Protein AF-A0A7W0NWI5-F1 (afdb_monomer)

Sequence (99 aa):
MLTAEADGRGHGLIEGVAVPITGTYPVGNVSLLLRPDWVESVADEGLAGTITALWYRGPHTDYRVATAISILDVRLPGTPRFGVGEFSRWRVRRAHALG

Radius of gyration: 13.52 Å; Cα contacts (8 Å, |Δi|>4): 252; chains: 1; bounding box: 33×21×39 Å

Foldseek 3Di:
DFKFFDPPPQWTAGVNATAREDDDDDGGIW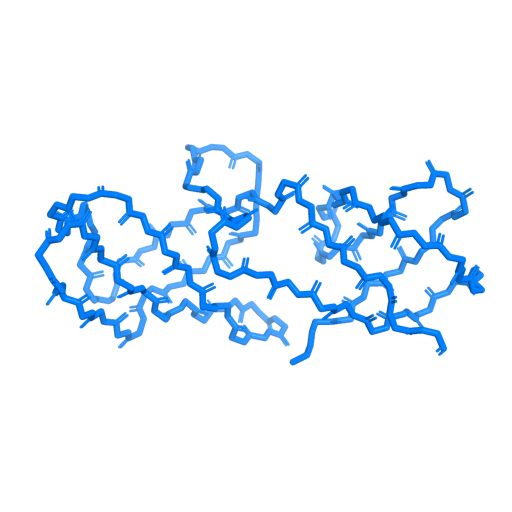DKDADQAQKDFDPDDAFKWFFADWDDDAQWIWTWTDGPGDIHIHIDGDDDPDDHRDITGMGRHYIYTDD

Mean predicted aligned error: 4.91 Å

Nearest PDB structures (foldseek):
  2it1-assembly1_B  TM=6.986E-01  e=1.109E-04  Pyrococcus horikoshii
  2d62-assembly1_A-2  TM=7.683E-01  e=3.557E-03  Pyrococcus horikoshii
  7x0q-assembly1_B  TM=8.029E-01  e=7.424E-03  Acetivibrio thermocellus
  7x0q-assembly1_A  TM=7.955E-01  e=9.161E-03  Acetivibrio thermocellus
  1g29-assembly1_1  TM=7.618E-01  e=6.683E-03  Thermococcus litoralis

pLDDT: mean 88.72, std 9.02, range [62.34, 98.31]

Solvent-accessible surface area (backbone atoms only — not comparable to full-atom values): 5454 Å² total; per-residue (Å²): 122,47,66,22,44,28,76,80,77,51,37,22,33,44,98,83,38,79,26,43,39,47,80,71,69,72,74,37,84,33,42,37,52,68,57,33,74,32,38,45,83,42,95,56,97,43,52,56,28,34,25,72,41,74,47,79,72,66,76,27,20,42,36,37,27,43,36,94,89,42,76,45,63,32,39,46,77,33,71,76,89,74,56,72,72,38,79,50,23,33,37,54,69,43,32,33,52,54,110

Secondary structure (DSSP, 8-state):
-EEEEE-SSSEEEETTEEEEEES---SEEEEEE--GGGEEEESSSSEEEEEEEEEE-SSEEEEEEE-SS-EEEEEEESS--S-TT-EEEEEE--EEEE-

Structure (mmCIF, N/CA/C/O backbone):
data_AF-A0A7W0NWI5-F1
#
_entry.id   AF-A0A7W0NWI5-F1
#
loop_
_atom_site.group_PDB
_atom_site.id
_atom_site.type_symbol
_atom_site.label_atom_id
_atom_site.label_alt_id
_atom_site.label_comp_id
_atom_site.label_asym_id
_atom_site.label_entity_id
_atom_site.label_seq_id
_atom_site.pdbx_PDB_ins_code
_atom_site.Cartn_x
_atom_site.Cartn_y
_atom_site.Cartn_z
_atom_site.occupancy
_atom_site.B_iso_or_equiv
_atom_site.auth_seq_id
_atom_site.auth_comp_id
_atom_site.auth_asym_id
_atom_site.auth_atom_id
_atom_site.pdbx_PDB_model_num
ATOM 1 N N . MET A 1 1 ? 3.422 -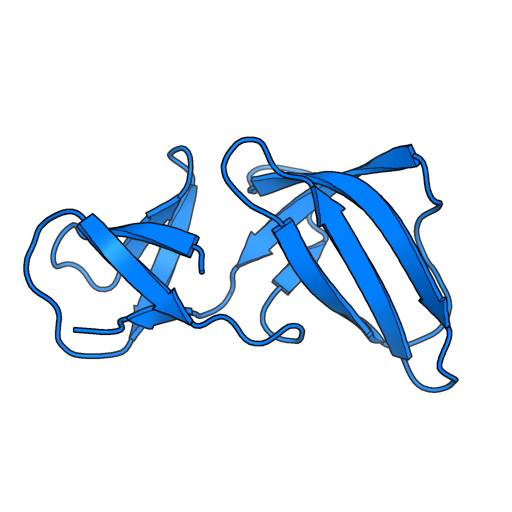9.916 -6.411 1.00 63.09 1 MET A N 1
ATOM 2 C CA . MET A 1 1 ? 4.505 -9.313 -7.214 1.00 63.09 1 MET A CA 1
ATOM 3 C C . MET A 1 1 ? 3.839 -8.303 -8.122 1.00 63.09 1 MET A C 1
ATOM 5 O O . MET A 1 1 ? 2.891 -8.686 -8.794 1.00 63.09 1 MET A O 1
ATOM 9 N N . LEU A 1 2 ? 4.228 -7.030 -8.050 1.00 76.88 2 LEU A N 1
ATOM 10 C CA . LEU A 1 2 ? 3.634 -5.989 -8.893 1.00 76.88 2 LEU A CA 1
ATOM 11 C C . LEU A 1 2 ? 4.366 -5.951 -10.230 1.00 76.88 2 LEU A C 1
ATOM 13 O O . LEU A 1 2 ? 5.575 -6.141 -10.253 1.00 76.88 2 LEU A O 1
ATOM 17 N N . THR A 1 3 ? 3.646 -5.725 -11.324 1.00 77.19 3 THR A N 1
ATOM 18 C CA . THR A 1 3 ? 4.262 -5.501 -12.638 1.00 77.19 3 THR A CA 1
ATOM 19 C C . THR A 1 3 ? 4.153 -4.022 -12.962 1.00 77.19 3 THR A C 1
ATOM 21 O O . THR A 1 3 ? 3.103 -3.426 -12.725 1.00 77.19 3 THR A O 1
ATOM 24 N N . ALA A 1 4 ? 5.231 -3.439 -13.469 1.00 77.56 4 ALA A N 1
ATOM 25 C CA . ALA A 1 4 ? 5.253 -2.066 -13.944 1.00 77.56 4 ALA A CA 1
ATOM 26 C C . ALA A 1 4 ? 5.864 -1.997 -15.337 1.00 77.56 4 ALA A C 1
ATOM 28 O O . ALA A 1 4 ? 6.741 -2.793 -15.665 1.00 77.56 4 ALA A O 1
ATOM 29 N N . GLU A 1 5 ? 5.446 -1.015 -16.123 1.00 77.81 5 GLU A N 1
ATOM 30 C CA . GLU A 1 5 ? 6.151 -0.656 -17.348 1.00 77.81 5 GLU A CA 1
ATOM 31 C C . GLU A 1 5 ? 7.284 0.313 -16.998 1.00 77.81 5 GLU A C 1
ATOM 33 O O . GLU A 1 5 ? 7.034 1.407 -16.493 1.00 77.81 5 GLU A O 1
ATOM 38 N N . ALA A 1 6 ? 8.533 -0.101 -17.205 1.00 74.44 6 ALA A N 1
ATOM 39 C CA . ALA A 1 6 ? 9.705 0.725 -16.954 1.00 74.44 6 ALA A CA 1
ATOM 40 C C . ALA A 1 6 ? 10.033 1.604 -18.167 1.00 74.44 6 ALA A C 1
ATOM 42 O O . ALA A 1 6 ? 10.206 1.096 -19.276 1.00 74.44 6 ALA A O 1
ATOM 43 N N . ASP A 1 7 ? 10.189 2.909 -17.938 1.00 72.06 7 ASP A N 1
ATOM 44 C CA . ASP A 1 7 ? 10.422 3.916 -18.986 1.00 72.06 7 ASP A CA 1
ATOM 45 C C . ASP A 1 7 ? 11.910 4.281 -19.186 1.00 72.06 7 ASP A C 1
ATOM 47 O O . ASP A 1 7 ? 12.253 5.127 -20.013 1.00 72.06 7 ASP A O 1
ATOM 51 N N . GLY A 1 8 ? 12.809 3.658 -18.414 1.00 62.34 8 GLY A N 1
ATOM 52 C CA . GLY A 1 8 ? 14.252 3.921 -18.446 1.00 62.34 8 GLY A CA 1
ATOM 53 C C . GLY A 1 8 ? 14.701 5.184 -17.696 1.00 62.34 8 GLY A C 1
ATOM 54 O O . GLY A 1 8 ? 15.886 5.512 -17.736 1.00 62.34 8 GLY A O 1
ATOM 55 N N . ARG A 1 9 ? 13.800 5.897 -17.002 1.00 64.75 9 ARG A N 1
ATOM 56 C CA . ARG A 1 9 ? 14.085 7.177 -16.317 1.00 64.75 9 ARG A CA 1
ATOM 57 C C . ARG A 1 9 ? 14.096 7.091 -14.791 1.00 64.75 9 ARG A C 1
ATOM 59 O O . ARG A 1 9 ? 14.018 8.112 -14.115 1.00 64.75 9 ARG A O 1
ATOM 66 N N . GLY A 1 10 ? 14.199 5.893 -14.225 1.00 77.38 10 GLY A N 1
ATOM 67 C CA . GLY A 1 10 ? 14.091 5.694 -12.774 1.00 77.38 10 GLY A CA 1
ATOM 68 C C . GLY A 1 10 ? 12.651 5.543 -12.291 1.00 77.38 10 GLY A C 1
ATOM 69 O O . GLY A 1 10 ? 12.427 5.534 -11.080 1.00 77.38 10 GLY A O 1
ATOM 70 N N . HIS A 1 11 ? 11.683 5.403 -13.204 1.00 78.00 11 HIS A N 1
ATOM 71 C CA . HIS A 1 11 ? 10.276 5.212 -12.874 1.00 78.00 11 HIS A CA 1
ATOM 72 C C . HIS A 1 11 ? 9.678 3.981 -13.568 1.00 78.00 11 HIS A C 1
ATOM 74 O O . HIS A 1 11 ? 10.077 3.588 -14.663 1.00 78.00 11 HIS A O 1
ATOM 80 N N . GLY A 1 12 ? 8.726 3.351 -12.882 1.00 80.38 12 GLY A N 1
ATOM 81 C CA . GLY A 1 12 ? 7.838 2.337 -13.435 1.00 80.38 12 GLY A CA 1
ATOM 82 C C . GLY A 1 12 ? 6.393 2.810 -13.333 1.00 80.38 12 GLY A C 1
ATOM 83 O O . GLY A 1 12 ? 6.020 3.423 -12.333 1.00 80.38 12 GLY A O 1
ATOM 84 N N . LEU A 1 13 ? 5.579 2.540 -14.346 1.00 82.00 13 LEU A N 1
ATOM 85 C CA . LEU A 1 13 ? 4.153 2.850 -14.333 1.00 82.00 13 LEU A CA 1
ATOM 86 C C . LEU A 1 13 ? 3.362 1.647 -13.821 1.00 82.00 13 LEU A C 1
ATOM 88 O O . LEU A 1 13 ? 3.416 0.565 -14.404 1.00 82.00 13 LEU A O 1
ATOM 92 N N . ILE A 1 14 ? 2.611 1.853 -12.742 1.00 82.00 14 ILE A N 1
ATOM 93 C CA . ILE A 1 14 ? 1.684 0.879 -12.166 1.00 82.00 14 ILE A CA 1
ATOM 94 C C . ILE A 1 14 ? 0.275 1.452 -12.314 1.00 82.00 14 ILE A C 1
ATOM 96 O O . ILE A 1 14 ? -0.024 2.466 -11.698 1.00 82.00 14 ILE A O 1
ATOM 100 N N . GLU A 1 15 ? -0.582 0.852 -13.147 1.00 81.12 15 GLU A N 1
ATOM 101 C CA . GLU A 1 15 ? -1.920 1.406 -13.462 1.00 81.12 15 GLU A CA 1
ATOM 102 C C . GLU A 1 15 ? -1.871 2.881 -13.934 1.00 81.12 15 GLU A C 1
ATOM 104 O O . G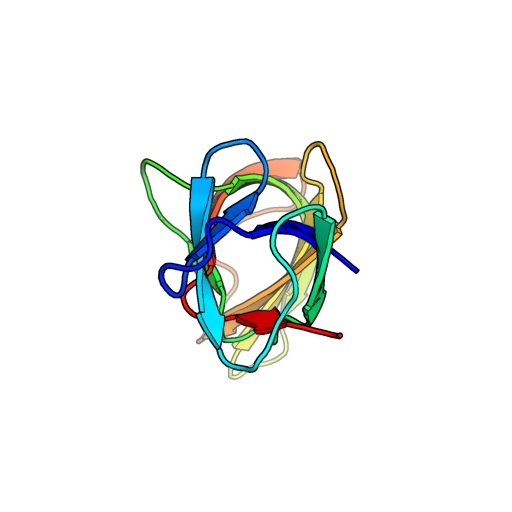LU A 1 15 ? -2.744 3.684 -13.617 1.00 81.12 15 GLU A O 1
ATOM 109 N N . GLY A 1 16 ? -0.816 3.268 -14.661 1.00 78.75 16 GLY A N 1
ATOM 110 C CA . GLY A 1 16 ? -0.594 4.658 -15.084 1.00 78.75 16 GLY A CA 1
ATOM 111 C C . GLY A 1 16 ? -0.062 5.589 -13.985 1.00 78.75 16 GLY A C 1
ATOM 112 O O . GLY A 1 16 ? 0.259 6.738 -14.273 1.00 78.75 16 GLY A O 1
ATOM 113 N N . VAL A 1 17 ? 0.100 5.102 -12.751 1.00 80.69 17 VAL A N 1
ATOM 114 C CA . VAL A 1 17 ? 0.711 5.839 -11.640 1.00 80.69 17 VAL A CA 1
ATOM 115 C C . VAL A 1 17 ? 2.225 5.653 -11.672 1.00 80.69 17 VAL A C 1
ATOM 117 O O . VAL A 1 17 ? 2.727 4.527 -11.633 1.00 80.69 17 VAL A O 1
ATOM 120 N N . ALA A 1 18 ? 2.968 6.758 -11.705 1.00 82.88 18 ALA A N 1
ATOM 121 C CA . ALA A 1 18 ? 4.425 6.727 -11.668 1.00 82.88 18 ALA A CA 1
ATOM 122 C C . ALA A 1 18 ? 4.954 6.311 -10.290 1.00 82.88 18 ALA A C 1
ATOM 124 O O . ALA A 1 18 ? 4.625 6.901 -9.260 1.00 82.88 18 ALA A O 1
ATOM 125 N N . VAL A 1 19 ? 5.836 5.316 -10.286 1.00 84.31 19 VAL A N 1
ATOM 126 C CA . VAL A 1 19 ? 6.483 4.773 -9.094 1.00 84.31 19 VAL A CA 1
ATOM 127 C C . VAL A 1 19 ? 7.996 4.891 -9.237 1.00 84.31 19 VAL A C 1
ATOM 129 O O . VAL A 1 19 ? 8.540 4.421 -10.234 1.00 84.31 19 VAL A O 1
ATOM 132 N N . PRO A 1 20 ? 8.714 5.480 -8.265 1.00 83.12 20 PRO A N 1
ATOM 133 C CA . PRO A 1 20 ? 10.173 5.493 -8.276 1.00 83.12 20 PRO A CA 1
ATOM 134 C C . PRO A 1 20 ? 10.731 4.069 -8.160 1.00 83.12 20 PRO A C 1
ATOM 136 O O . PRO A 1 20 ? 10.488 3.380 -7.162 1.00 83.12 20 PRO A O 1
ATOM 139 N N . ILE A 1 21 ? 11.506 3.640 -9.156 1.00 85.12 21 ILE A N 1
ATOM 140 C CA . ILE A 1 21 ? 12.165 2.330 -9.194 1.00 85.12 21 ILE A CA 1
ATOM 141 C C . ILE A 1 21 ? 13.678 2.494 -9.079 1.00 85.12 21 ILE A C 1
ATOM 143 O O . ILE A 1 21 ? 14.289 3.377 -9.676 1.00 85.12 21 ILE A O 1
ATOM 147 N N . THR A 1 22 ? 14.298 1.622 -8.292 1.00 83.00 22 THR A N 1
ATOM 148 C CA . THR A 1 22 ? 15.754 1.581 -8.105 1.00 83.00 22 THR A CA 1
ATOM 1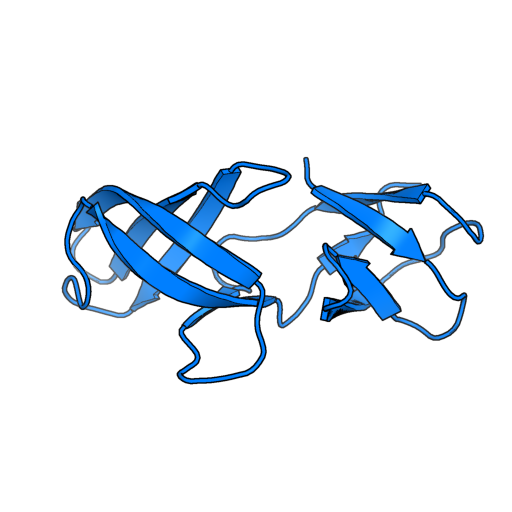49 C C . THR A 1 22 ? 16.313 0.242 -8.577 1.00 83.00 22 THR A C 1
ATOM 151 O O . THR A 1 22 ? 15.701 -0.802 -8.336 1.00 83.00 22 THR A O 1
ATOM 154 N N . GLY A 1 23 ? 17.477 0.277 -9.234 1.00 76.88 23 GLY A N 1
ATOM 155 C CA . GLY A 1 23 ? 18.148 -0.886 -9.828 1.00 76.88 23 GLY A CA 1
ATOM 156 C C . GLY A 1 23 ? 18.383 -0.726 -11.332 1.00 76.88 23 GLY A C 1
ATOM 157 O O . GLY A 1 23 ? 18.086 0.323 -11.903 1.00 76.88 23 GLY A O 1
ATOM 158 N N . THR A 1 24 ? 18.919 -1.769 -11.963 1.00 76.12 24 THR A N 1
ATOM 159 C CA . THR A 1 24 ? 19.050 -1.881 -13.424 1.00 76.12 24 THR A CA 1
ATOM 160 C C . THR A 1 24 ? 17.911 -2.743 -13.949 1.00 76.12 24 THR A C 1
ATOM 162 O O . THR A 1 24 ? 17.608 -3.777 -13.360 1.00 76.12 24 THR A O 1
ATOM 165 N N . TYR A 1 25 ? 17.273 -2.323 -15.035 1.00 77.88 25 TYR A N 1
ATOM 166 C CA . TYR A 1 25 ? 16.125 -3.014 -15.615 1.00 77.88 25 TYR A CA 1
ATOM 167 C C . TYR A 1 25 ? 16.074 -2.778 -17.129 1.00 77.88 25 TYR A C 1
ATOM 169 O O . TYR A 1 25 ? 16.502 -1.716 -17.596 1.00 77.88 25 TYR A O 1
ATOM 177 N N . PRO A 1 26 ? 15.567 -3.747 -17.908 1.00 73.62 26 PRO A N 1
ATOM 178 C CA . PRO A 1 26 ? 15.222 -3.508 -19.301 1.00 73.62 26 PRO A CA 1
ATOM 179 C C . PRO A 1 26 ? 13.997 -2.587 -19.393 1.00 73.62 26 PRO A C 1
ATOM 181 O O . PRO A 1 26 ? 13.160 -2.549 -18.492 1.00 73.62 26 PRO A O 1
ATOM 184 N N . VAL A 1 27 ? 13.882 -1.850 -20.499 1.00 77.81 27 VAL A N 1
ATOM 185 C CA . VAL A 1 27 ? 12.644 -1.131 -20.841 1.00 77.81 27 VAL A CA 1
ATOM 186 C C . VAL A 1 27 ? 11.539 -2.161 -21.095 1.00 77.81 27 VAL A C 1
ATOM 188 O O . VAL A 1 27 ? 11.780 -3.165 -21.768 1.00 77.81 27 VAL A O 1
ATOM 191 N N . GLY A 1 28 ? 10.339 -1.914 -20.563 1.00 81.44 28 GLY A N 1
ATOM 192 C CA . GLY A 1 28 ? 9.184 -2.809 -20.686 1.00 81.44 28 GLY A CA 1
ATOM 193 C C . GLY A 1 28 ? 8.671 -3.333 -19.345 1.00 81.44 28 GLY A C 1
ATOM 194 O O . GLY A 1 28 ? 8.846 -2.696 -18.308 1.00 81.44 28 GLY A O 1
ATOM 195 N N . ASN A 1 29 ? 7.995 -4.484 -19.364 1.00 83.56 29 ASN A N 1
ATOM 196 C CA . ASN A 1 29 ? 7.365 -5.042 -18.168 1.00 83.56 29 ASN A CA 1
ATOM 197 C C . ASN A 1 29 ? 8.410 -5.596 -17.196 1.00 83.56 29 ASN A C 1
ATOM 199 O O . ASN A 1 29 ? 9.094 -6.574 -17.497 1.00 83.56 29 ASN A O 1
ATOM 203 N N . VAL A 1 30 ? 8.480 -5.001 -16.009 1.00 84.75 30 VAL A N 1
ATOM 204 C CA . VAL A 1 30 ? 9.378 -5.402 -14.930 1.00 84.75 30 VAL A CA 1
ATOM 205 C C . VAL A 1 30 ? 8.588 -5.806 -13.696 1.00 84.75 30 VAL A C 1
ATOM 207 O O . VAL A 1 30 ? 7.554 -5.225 -13.358 1.00 84.75 30 VAL A O 1
ATOM 210 N N . SER A 1 31 ? 9.096 -6.817 -13.002 1.00 85.75 31 SER A N 1
ATOM 211 C CA . SER A 1 31 ? 8.554 -7.236 -11.718 1.00 85.75 31 SER A CA 1
ATOM 212 C C . SER A 1 31 ? 9.115 -6.352 -10.616 1.00 85.75 31 SER A C 1
ATOM 214 O O . SER A 1 31 ? 10.318 -6.142 -10.535 1.00 85.75 31 SER A O 1
ATOM 216 N N . LEU A 1 32 ? 8.256 -5.831 -9.752 1.00 87.56 32 LEU A N 1
ATOM 217 C CA . LEU A 1 32 ? 8.640 -4.951 -8.663 1.00 87.56 32 LEU A CA 1
ATOM 218 C C . LEU A 1 32 ? 8.504 -5.650 -7.313 1.00 87.56 32 LEU A C 1
ATOM 220 O O . LEU A 1 32 ? 7.475 -6.259 -6.993 1.00 87.56 32 LEU A O 1
ATOM 224 N N . LEU A 1 33 ? 9.542 -5.484 -6.495 1.00 88.06 33 LEU A N 1
ATOM 225 C CA . LEU A 1 33 ? 9.530 -5.778 -5.073 1.00 88.06 33 LEU A CA 1
ATOM 226 C C . LEU A 1 33 ? 9.297 -4.484 -4.290 1.00 88.06 33 LEU A C 1
ATOM 228 O O . LEU A 1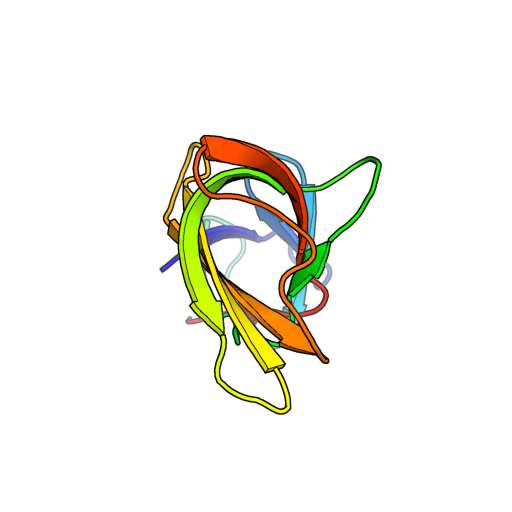 33 ? 10.073 -3.528 -4.375 1.00 88.06 33 LEU A O 1
ATOM 232 N N . LEU A 1 34 ? 8.223 -4.476 -3.505 1.00 90.56 34 LEU A N 1
ATOM 233 C CA . LEU A 1 34 ? 7.852 -3.368 -2.639 1.00 90.56 34 LEU A CA 1
ATOM 234 C C . LEU A 1 34 ? 7.916 -3.833 -1.192 1.00 90.56 34 LEU A C 1
ATOM 236 O O . LEU A 1 34 ? 7.437 -4.918 -0.859 1.00 90.56 34 LEU A O 1
ATOM 240 N N . ARG A 1 35 ? 8.475 -2.992 -0.324 1.00 92.75 35 ARG A N 1
ATOM 241 C CA . ARG A 1 35 ? 8.330 -3.187 1.115 1.00 92.75 35 ARG A CA 1
ATOM 242 C C . ARG A 1 35 ? 7.024 -2.552 1.601 1.00 92.75 35 ARG A C 1
ATOM 244 O O . ARG A 1 35 ? 6.701 -1.457 1.138 1.00 92.75 35 ARG A O 1
ATOM 251 N N . PRO A 1 36 ? 6.321 -3.157 2.575 1.00 93.69 36 PRO A N 1
ATOM 252 C CA . PRO A 1 36 ? 5.067 -2.602 3.085 1.00 93.69 36 PRO A CA 1
ATOM 253 C C . PRO A 1 36 ? 5.179 -1.186 3.661 1.00 93.69 36 PRO A C 1
ATOM 255 O O . PRO A 1 36 ? 4.227 -0.415 3.596 1.00 93.69 36 PRO A O 1
ATOM 258 N N . ASP A 1 37 ? 6.342 -0.825 4.209 1.00 94.81 37 ASP A N 1
ATOM 259 C CA . ASP A 1 37 ? 6.623 0.501 4.770 1.00 94.81 37 ASP A CA 1
ATOM 260 C C . ASP A 1 37 ? 7.027 1.552 3.719 1.00 94.81 37 ASP A C 1
ATOM 262 O O . ASP A 1 37 ? 7.272 2.709 4.055 1.00 94.81 37 ASP A O 1
ATOM 266 N N . TRP A 1 38 ? 7.100 1.178 2.438 1.00 94.62 38 TRP A N 1
ATOM 267 C CA . TRP A 1 38 ? 7.330 2.112 1.326 1.00 94.62 38 TRP A CA 1
ATOM 268 C C . TRP A 1 38 ? 6.048 2.591 0.665 1.00 94.62 38 TRP A C 1
ATOM 270 O O . TRP A 1 38 ? 6.102 3.273 -0.359 1.00 94.62 38 TRP A O 1
ATOM 280 N N . VAL A 1 39 ? 4.907 2.251 1.248 1.00 94.00 39 VAL A N 1
ATOM 281 C CA . VAL A 1 39 ? 3.602 2.677 0.775 1.00 94.00 39 VAL A CA 1
ATOM 282 C C . VAL A 1 39 ? 2.997 3.617 1.805 1.00 94.00 39 VAL A C 1
ATOM 284 O O . VAL A 1 39 ? 2.969 3.317 2.996 1.00 94.00 39 VAL A O 1
ATOM 287 N N . GLU A 1 40 ? 2.502 4.757 1.341 1.00 94.19 40 GLU A N 1
ATOM 288 C CA . GLU A 1 40 ? 1.792 5.723 2.174 1.00 94.19 40 GLU A CA 1
ATOM 289 C C . GLU A 1 40 ? 0.380 5.957 1.644 1.00 94.19 40 GLU A C 1
ATOM 291 O O . GLU A 1 40 ? 0.136 5.901 0.437 1.00 94.19 40 GLU A O 1
ATOM 296 N N . SER A 1 41 ? -0.559 6.224 2.550 1.00 93.50 41 SER A N 1
ATOM 297 C CA . SER A 1 41 ? -1.900 6.658 2.170 1.00 93.50 41 SER A CA 1
ATOM 298 C C . SER A 1 41 ? -1.855 8.099 1.674 1.00 93.50 41 SER A C 1
ATOM 300 O O . SER A 1 41 ? -1.271 8.959 2.338 1.00 93.50 41 SER A O 1
ATOM 302 N N . VAL A 1 42 ? -2.526 8.374 0.564 1.00 93.56 42 VAL A N 1
ATOM 303 C CA . VAL A 1 42 ? -2.657 9.714 -0.015 1.00 93.56 42 VAL A CA 1
ATOM 304 C C . VAL A 1 42 ? -4.128 10.022 -0.270 1.00 93.56 42 VAL A C 1
ATOM 306 O O . VAL A 1 42 ? -4.929 9.113 -0.471 1.00 93.56 42 VAL A O 1
ATOM 309 N N . ALA A 1 43 ? -4.497 11.303 -0.236 1.00 88.50 43 ALA A N 1
ATOM 310 C CA . ALA A 1 43 ? -5.864 11.721 -0.555 1.00 88.50 43 ALA A CA 1
ATOM 311 C C . ALA A 1 43 ? -6.153 11.603 -2.067 1.00 88.50 43 ALA A C 1
ATOM 313 O O . ALA A 1 43 ? -7.217 11.131 -2.480 1.00 88.50 43 ALA A O 1
ATOM 314 N N . ASP A 1 44 ? -5.157 11.968 -2.879 1.00 86.44 44 ASP A N 1
ATOM 315 C CA 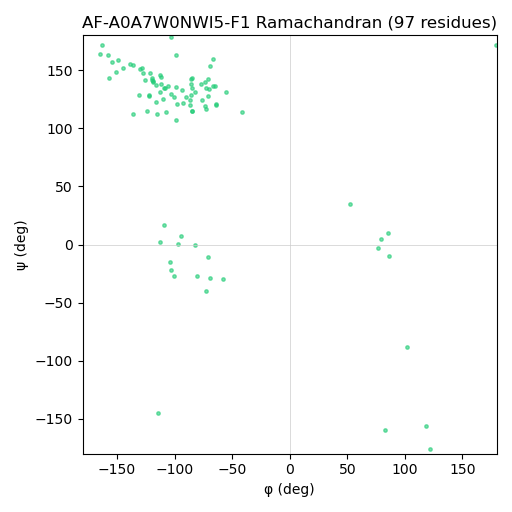. ASP A 1 44 ? -5.282 12.129 -4.328 1.00 86.44 44 ASP A CA 1
ATOM 316 C C . ASP A 1 44 ? -4.435 11.092 -5.089 1.00 86.44 44 ASP A C 1
ATOM 318 O O . ASP A 1 44 ? -4.333 9.945 -4.661 1.00 86.44 44 ASP A O 1
ATOM 322 N N . GLU A 1 45 ? -3.868 11.471 -6.236 1.00 83.88 45 GLU A N 1
ATOM 323 C CA . GLU A 1 45 ? -3.196 10.604 -7.212 1.00 83.88 45 GLU A CA 1
ATOM 324 C C . GLU A 1 45 ? -2.300 9.517 -6.582 1.00 83.88 45 GLU A C 1
ATOM 326 O O . GLU A 1 45 ? -1.279 9.789 -5.934 1.00 83.88 45 GLU A O 1
ATOM 331 N N . GLY A 1 46 ? -2.722 8.267 -6.783 1.00 89.25 46 GLY A N 1
ATOM 332 C CA . GLY A 1 46 ? -2.134 7.059 -6.222 1.00 89.25 46 GLY A CA 1
ATOM 333 C C . GLY A 1 46 ? -2.913 5.818 -6.656 1.00 89.25 46 GLY A C 1
ATOM 334 O O . GLY A 1 46 ? -3.995 5.918 -7.237 1.00 89.25 46 GLY A O 1
ATOM 335 N N . LEU A 1 47 ? -2.362 4.645 -6.351 1.00 91.44 47 LEU A N 1
ATOM 336 C CA . LEU A 1 47 ? -2.986 3.355 -6.619 1.00 91.44 47 LEU A CA 1
ATOM 337 C C . LEU A 1 47 ? -4.274 3.233 -5.813 1.00 91.44 47 LEU A C 1
ATOM 339 O O . LEU A 1 47 ? -4.259 3.306 -4.581 1.00 91.44 47 LEU A O 1
ATOM 343 N N . ALA A 1 48 ? -5.384 3.064 -6.519 1.00 93.62 48 ALA A N 1
ATOM 344 C CA . ALA A 1 48 ? -6.686 2.880 -5.909 1.00 93.62 48 ALA A CA 1
ATOM 345 C C . ALA A 1 48 ? -6.823 1.448 -5.386 1.00 93.62 48 ALA A C 1
ATOM 347 O O . ALA A 1 48 ? -6.450 0.486 -6.060 1.00 93.62 48 ALA A O 1
ATOM 348 N N . GLY A 1 49 ? -7.391 1.293 -4.192 1.00 95.38 49 GLY A N 1
ATOM 349 C CA . GLY A 1 49 ? -7.666 -0.033 -3.671 1.00 95.38 49 GLY A CA 1
ATOM 350 C C . GLY A 1 49 ? -8.627 -0.068 -2.497 1.00 95.38 49 GLY A C 1
ATOM 351 O O . GLY A 1 49 ? -8.898 0.936 -1.835 1.00 95.38 49 GLY A O 1
ATOM 352 N N . THR A 1 50 ? -9.136 -1.266 -2.240 1.00 97.88 50 THR A N 1
ATOM 353 C CA . THR A 1 50 ? -10.042 -1.556 -1.129 1.00 97.88 50 THR A CA 1
ATOM 354 C C . THR A 1 50 ? -9.317 -2.372 -0.075 1.00 97.88 50 THR A C 1
ATOM 356 O O . THR A 1 50 ? -8.629 -3.349 -0.381 1.00 97.88 50 THR A O 1
ATOM 359 N N . ILE A 1 51 ? -9.479 -1.997 1.187 1.00 98.00 51 ILE A N 1
ATOM 360 C CA . ILE A 1 51 ? -8.877 -2.723 2.303 1.00 98.00 51 ILE A CA 1
ATOM 361 C C . ILE A 1 51 ? -9.644 -4.024 2.514 1.00 98.00 51 ILE A C 1
ATOM 363 O O . ILE A 1 51 ? -10.835 -4.027 2.801 1.00 98.00 51 ILE A O 1
ATOM 367 N N . THR A 1 52 ? -8.951 -5.147 2.386 1.00 98.31 52 THR A N 1
ATOM 368 C CA . THR A 1 52 ? -9.530 -6.495 2.514 1.00 98.31 52 THR A CA 1
ATOM 369 C C . THR A 1 52 ? -9.257 -7.123 3.874 1.00 98.31 52 THR A C 1
ATOM 371 O O . THR A 1 52 ? -10.042 -7.941 4.344 1.00 98.31 52 THR A O 1
ATOM 374 N N . ALA A 1 53 ? -8.163 -6.729 4.525 1.00 98.19 53 ALA A N 1
ATOM 375 C CA . ALA A 1 53 ? -7.824 -7.151 5.875 1.00 98.19 53 ALA A CA 1
ATOM 376 C C . ALA A 1 53 ? -6.938 -6.104 6.554 1.00 98.19 53 ALA A C 1
ATOM 378 O O . ALA A 1 53 ? -6.243 -5.334 5.886 1.00 98.19 53 ALA A O 1
ATOM 379 N N . LEU A 1 54 ? -6.942 -6.105 7.885 1.00 98.00 54 LEU A N 1
ATOM 380 C CA . LEU A 1 54 ? -6.022 -5.314 8.691 1.00 98.00 54 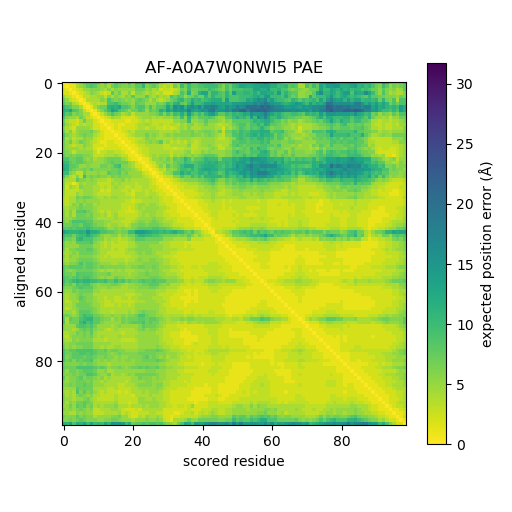LEU A CA 1
ATOM 381 C C . LEU A 1 54 ? -5.631 -6.066 9.962 1.00 98.00 54 LEU A C 1
ATOM 383 O O . LEU A 1 54 ? -6.412 -6.856 10.495 1.00 98.00 54 LEU A O 1
ATOM 387 N N . TRP A 1 55 ? -4.435 -5.779 10.468 1.00 98.31 55 TRP A N 1
ATOM 388 C CA . TRP A 1 55 ? -3.933 -6.294 11.737 1.00 98.31 55 TRP A CA 1
ATOM 389 C C . TRP A 1 55 ? -3.256 -5.173 12.513 1.00 98.31 55 TRP A C 1
ATOM 391 O O . TRP A 1 55 ? -2.187 -4.691 12.132 1.00 98.31 55 TRP A O 1
ATOM 401 N N . TYR A 1 56 ? -3.854 -4.779 13.636 1.00 98.00 56 TYR A N 1
ATOM 402 C CA . TYR A 1 56 ? -3.195 -3.890 14.584 1.00 98.00 56 TYR A CA 1
ATOM 403 C C . TYR A 1 56 ? -2.149 -4.670 15.382 1.00 98.00 56 TYR A C 1
ATOM 405 O O . TYR A 1 56 ? -2.455 -5.688 16.002 1.00 98.00 56 TYR A O 1
ATOM 413 N N . ARG A 1 57 ? -0.901 -4.200 15.358 1.00 96.88 57 ARG A N 1
ATOM 414 C CA . ARG A 1 57 ? 0.242 -4.878 15.985 1.00 96.88 57 ARG A CA 1
ATOM 415 C C . ARG A 1 57 ? 0.817 -4.116 17.180 1.00 96.88 57 ARG A C 1
ATOM 417 O O . ARG A 1 57 ? 1.820 -4.558 17.726 1.00 96.88 57 ARG A O 1
ATOM 424 N N . GLY A 1 58 ? 0.230 -2.982 17.569 1.00 96.50 58 GLY A N 1
ATOM 425 C CA . GLY A 1 58 ? 0.756 -2.087 18.607 1.00 96.50 58 GLY A CA 1
ATOM 426 C C . GLY A 1 58 ? 1.444 -0.856 18.006 1.00 96.50 58 GLY A C 1
ATOM 427 O O . GLY A 1 58 ? 0.778 0.144 17.765 1.00 96.50 58 GLY A O 1
ATOM 428 N N . PRO A 1 59 ? 2.754 -0.890 17.694 1.00 97.19 59 PRO A N 1
ATOM 429 C CA . PRO A 1 59 ? 3.451 0.283 17.155 1.00 97.19 59 PRO A CA 1
ATOM 430 C C . PRO A 1 59 ? 3.056 0.622 15.706 1.00 97.19 59 PRO A C 1
ATOM 432 O O . PRO A 1 59 ? 3.408 1.680 15.187 1.00 97.19 59 PRO A O 1
ATOM 435 N N . HIS A 1 60 ? 2.332 -0.274 15.039 1.00 97.31 60 HIS A N 1
ATOM 436 C CA . HIS A 1 60 ? 1.963 -0.169 13.634 1.00 97.31 60 HIS A CA 1
ATOM 437 C C . HIS A 1 60 ? 0.727 -1.015 13.325 1.00 97.31 60 HIS A C 1
ATOM 439 O O . HIS A 1 60 ? 0.364 -1.916 14.092 1.00 97.31 60 HIS A O 1
ATOM 445 N N . THR A 1 61 ? 0.113 -0.725 12.184 1.00 98.25 61 THR A N 1
ATOM 446 C CA . THR A 1 61 ? -0.992 -1.478 11.598 1.00 98.25 61 THR A CA 1
ATOM 447 C C . THR A 1 61 ? -0.588 -1.944 10.207 1.00 98.25 61 THR A C 1
ATOM 449 O O . THR A 1 61 ? -0.145 -1.138 9.385 1.00 98.25 61 THR A O 1
ATOM 452 N N . ASP A 1 62 ? -0.754 -3.239 9.959 1.00 98.12 62 ASP A N 1
ATOM 453 C CA . ASP A 1 62 ? -0.588 -3.834 8.638 1.00 98.12 62 ASP A CA 1
ATOM 454 C C . ASP A 1 62 ? -1.959 -3.893 7.946 1.00 98.12 62 ASP A C 1
ATOM 456 O O . ASP A 1 62 ? -2.937 -4.333 8.551 1.00 98.12 62 ASP A O 1
ATOM 460 N N . TYR A 1 63 ? -2.030 -3.475 6.687 1.00 98.19 63 TYR A N 1
ATOM 461 C CA . TYR A 1 63 ? -3.220 -3.505 5.840 1.00 98.19 63 TYR A CA 1
ATOM 462 C C . TYR A 1 63 ? -2.953 -4.365 4.614 1.00 98.19 63 TYR A C 1
ATOM 464 O O . TYR A 1 63 ? -1.877 -4.296 4.023 1.00 98.19 63 TYR A O 1
ATOM 472 N N . ARG A 1 64 ? -3.965 -5.120 4.195 1.00 97.62 64 ARG A N 1
ATOM 473 C CA . ARG A 1 64 ? -3.984 -5.815 2.910 1.00 97.62 64 ARG A CA 1
ATOM 474 C C . ARG A 1 64 ? -4.965 -5.112 1.989 1.00 97.62 64 ARG A C 1
ATOM 476 O O . ARG A 1 64 ? -6.170 -5.124 2.243 1.00 97.62 64 ARG A O 1
ATOM 483 N N . VAL A 1 65 ? -4.459 -4.516 0.923 1.00 96.69 65 VAL A N 1
ATOM 484 C CA . VAL A 1 65 ? -5.231 -3.703 -0.016 1.00 96.69 65 VAL A CA 1
ATOM 485 C C . VAL A 1 65 ? -5.341 -4.447 -1.339 1.00 96.69 65 VAL A C 1
ATOM 487 O O . VAL A 1 65 ? -4.329 -4.837 -1.916 1.00 96.69 65 VAL A O 1
ATOM 490 N N . ALA A 1 66 ? -6.558 -4.656 -1.827 1.00 95.69 66 ALA A N 1
ATOM 491 C CA . ALA A 1 66 ? -6.785 -5.135 -3.182 1.00 95.69 66 ALA A CA 1
ATOM 492 C C . ALA A 1 66 ? -6.822 -3.943 -4.143 1.00 95.69 66 ALA A C 1
ATOM 494 O O . ALA A 1 66 ? -7.660 -3.056 -3.977 1.00 95.69 66 ALA A O 1
ATOM 495 N N . THR A 1 67 ? -5.919 -3.923 -5.122 1.00 91.69 67 THR A N 1
ATOM 496 C CA . THR A 1 67 ? -5.932 -2.992 -6.263 1.00 91.69 67 THR A CA 1
ATOM 497 C C . THR A 1 67 ? -6.444 -3.721 -7.510 1.00 91.69 67 THR A C 1
ATOM 499 O O . THR A 1 67 ? -6.752 -4.914 -7.440 1.00 91.69 67 THR A O 1
ATOM 502 N N . ALA A 1 68 ? -6.560 -3.043 -8.658 1.00 88.56 68 ALA A N 1
ATOM 503 C CA . ALA A 1 68 ? -7.073 -3.693 -9.867 1.00 88.56 68 ALA A CA 1
ATOM 504 C C . ALA A 1 68 ? -6.099 -4.743 -10.435 1.00 88.56 68 ALA A C 1
ATOM 506 O O . ALA A 1 68 ? -6.539 -5.729 -11.024 1.00 88.56 68 ALA A O 1
ATOM 507 N N . ILE A 1 69 ? -4.789 -4.570 -10.230 1.00 82.25 69 ILE A N 1
ATOM 508 C CA . ILE A 1 69 ? -3.763 -5.487 -10.756 1.00 82.25 69 ILE A CA 1
ATOM 509 C C . ILE A 1 69 ? -3.159 -6.460 -9.733 1.00 82.25 69 ILE A C 1
ATOM 511 O O . ILE A 1 69 ? -2.550 -7.452 -10.134 1.00 82.25 69 ILE A O 1
ATOM 515 N N . SER A 1 70 ? -3.222 -6.177 -8.427 1.00 88.81 70 SER A N 1
ATOM 516 C CA . SER A 1 70 ? -2.530 -6.986 -7.412 1.00 88.81 70 SER A CA 1
ATOM 517 C C . SER A 1 70 ? -3.067 -6.730 -6.004 1.00 88.81 70 SER A C 1
ATOM 519 O O . SER A 1 70 ? -3.834 -5.811 -5.738 1.00 88.81 70 SER A O 1
ATOM 521 N N . ILE A 1 71 ? -2.601 -7.545 -5.063 1.00 92.50 71 ILE A N 1
ATOM 522 C CA . ILE A 1 71 ? -2.636 -7.211 -3.645 1.00 92.50 71 ILE A CA 1
ATOM 523 C C . ILE A 1 71 ? -1.403 -6.382 -3.280 1.00 92.50 71 ILE A C 1
ATOM 525 O O . ILE A 1 71 ? -0.289 -6.699 -3.711 1.00 92.50 71 ILE A O 1
ATOM 529 N N . LEU A 1 72 ? -1.619 -5.359 -2.459 1.00 92.44 72 LEU A N 1
ATOM 530 C CA . LEU A 1 72 ? -0.603 -4.529 -1.834 1.00 92.44 72 LEU A CA 1
ATOM 531 C C . LEU A 1 72 ? -0.669 -4.704 -0.313 1.00 92.44 72 LEU A C 1
ATOM 533 O O . LEU A 1 72 ? -1.706 -4.459 0.304 1.00 92.44 72 LEU A O 1
ATOM 537 N N . ASP A 1 73 ? 0.441 -5.116 0.292 1.00 95.38 73 ASP A N 1
ATOM 538 C CA . ASP A 1 73 ? 0.590 -5.103 1.746 1.00 95.38 73 ASP A CA 1
ATOM 539 C C . ASP A 1 73 ? 1.175 -3.748 2.160 1.00 95.38 73 ASP A C 1
ATOM 541 O O . ASP A 1 73 ? 2.205 -3.327 1.630 1.00 95.38 73 ASP A O 1
ATOM 545 N N . VAL A 1 74 ? 0.518 -3.058 3.091 1.00 96.31 74 VAL A N 1
ATOM 546 C CA . VAL A 1 74 ? 0.893 -1.712 3.543 1.00 96.31 74 VAL A CA 1
ATOM 547 C C . VAL A 1 74 ? 1.065 -1.685 5.048 1.00 96.31 74 VAL A C 1
ATOM 549 O O . VAL A 1 74 ? 0.287 -2.283 5.783 1.00 96.31 74 VAL A O 1
ATOM 552 N N . ARG A 1 75 ? 2.063 -0.948 5.522 1.00 97.50 75 ARG A N 1
ATOM 553 C CA . ARG A 1 75 ? 2.363 -0.800 6.942 1.00 97.50 75 ARG A CA 1
ATOM 554 C C . ARG A 1 75 ? 2.375 0.667 7.330 1.00 97.50 75 ARG A C 1
ATOM 556 O O . ARG A 1 75 ? 3.254 1.408 6.900 1.00 97.50 75 ARG A O 1
ATOM 563 N N . LEU A 1 76 ? 1.438 1.070 8.188 1.00 96.94 76 LEU A N 1
ATOM 564 C CA . LEU A 1 76 ? 1.371 2.435 8.718 1.00 96.94 76 LEU A CA 1
ATOM 565 C C . LEU A 1 76 ? 1.665 2.469 10.222 1.00 96.94 76 LEU A C 1
ATOM 567 O O . LEU A 1 76 ? 1.282 1.545 10.941 1.00 96.94 76 LEU A O 1
ATOM 571 N N . PRO A 1 77 ? 2.308 3.535 10.729 1.00 96.88 77 PRO A N 1
ATOM 572 C CA . PRO A 1 77 ? 2.561 3.685 12.155 1.00 96.88 77 PRO A CA 1
ATOM 573 C C . PRO A 1 77 ? 1.274 3.975 12.938 1.00 96.88 77 PRO A C 1
ATOM 575 O O . PRO A 1 77 ? 0.421 4.761 12.506 1.00 96.88 77 PRO A O 1
ATOM 578 N N . GLY A 1 78 ? 1.196 3.398 14.137 1.00 96.50 78 GLY A N 1
ATOM 579 C CA . GLY A 1 78 ? 0.115 3.617 15.094 1.00 96.50 78 GLY A CA 1
ATOM 580 C C . GLY A 1 78 ? -1.140 2.777 14.856 1.00 96.50 78 GLY A C 1
ATOM 581 O O . GLY A 1 78 ? -1.107 1.716 14.224 1.00 96.50 78 GLY A O 1
ATOM 582 N N . THR A 1 79 ? -2.242 3.254 15.432 1.00 97.50 79 THR A N 1
ATOM 583 C CA . THR A 1 79 ? -3.558 2.606 15.410 1.00 97.50 79 THR A CA 1
ATOM 584 C C . THR A 1 79 ? -4.163 2.572 14.005 1.00 97.50 79 THR A C 1
ATOM 586 O O . THR A 1 79 ? -3.780 3.385 13.154 1.00 97.50 79 THR A O 1
ATOM 589 N N . PRO A 1 80 ? -5.137 1.677 13.753 1.00 97.31 80 PRO A N 1
ATOM 590 C CA . PRO A 1 80 ? -5.835 1.638 12.480 1.00 97.31 80 PRO A CA 1
ATOM 591 C C . PRO A 1 80 ? -6.463 2.995 12.140 1.00 97.31 80 PRO A C 1
ATOM 593 O O . PRO A 1 80 ? -7.118 3.607 12.981 1.00 97.31 80 PRO A O 1
ATOM 596 N N . ARG A 1 81 ? -6.233 3.467 10.914 1.00 96.12 81 ARG A N 1
ATOM 597 C CA . ARG A 1 81 ? -6.784 4.715 10.360 1.00 96.12 81 ARG A CA 1
ATOM 598 C C . ARG A 1 81 ? -7.917 4.461 9.372 1.00 96.12 81 ARG A C 1
ATOM 600 O O . ARG A 1 81 ? -8.640 5.390 9.047 1.00 96.12 81 ARG A O 1
ATOM 607 N N . PHE A 1 82 ? -8.034 3.218 8.917 1.00 97.31 82 PHE A N 1
ATOM 608 C CA . PHE A 1 82 ? -8.977 2.778 7.903 1.00 97.31 82 PHE A CA 1
ATOM 609 C C . PHE A 1 82 ? -9.628 1.457 8.324 1.00 97.31 82 PHE A C 1
ATOM 611 O O . PHE A 1 82 ? -9.024 0.678 9.072 1.00 97.31 82 PHE A O 1
ATOM 618 N N . GLY A 1 83 ? -10.831 1.194 7.823 1.00 97.81 83 GLY A N 1
ATOM 619 C CA . GLY A 1 83 ? -11.589 -0.034 8.049 1.00 97.81 83 GLY A CA 1
ATOM 620 C C . GLY A 1 83 ? -11.491 -1.050 6.907 1.00 97.81 83 GLY A C 1
ATOM 621 O O . GLY A 1 83 ? -11.127 -0.730 5.779 1.00 97.81 83 GLY A O 1
ATOM 622 N N . VAL A 1 84 ? -11.862 -2.303 7.185 1.00 98.19 84 VAL A N 1
ATOM 623 C CA . VAL A 1 84 ? -12.070 -3.311 6.130 1.00 98.19 84 VAL A CA 1
ATOM 624 C C . VAL A 1 84 ? -13.278 -2.911 5.276 1.00 98.19 84 VAL A C 1
ATOM 626 O O . VAL A 1 84 ? -14.305 -2.499 5.807 1.00 98.19 84 VAL A O 1
ATOM 629 N N . GLY A 1 85 ? -13.149 -3.036 3.957 1.00 98.06 85 GLY A N 1
ATOM 630 C CA . GLY A 1 85 ? -14.121 -2.580 2.963 1.00 98.06 85 GLY A CA 1
ATOM 631 C C . GLY A 1 85 ? -13.948 -1.116 2.553 1.00 98.06 85 GLY A C 1
ATOM 632 O O . GLY A 1 85 ? -14.560 -0.686 1.579 1.00 98.06 85 GLY A O 1
ATOM 633 N N . GLU A 1 86 ? -13.099 -0.354 3.246 1.00 98.06 86 GLU A N 1
ATOM 634 C CA . GLU A 1 86 ? -12.874 1.054 2.936 1.00 98.06 86 GLU A CA 1
ATOM 635 C C . GLU A 1 86 ? -12.033 1.229 1.664 1.00 98.06 86 GLU A C 1
ATOM 637 O O . GLU A 1 86 ?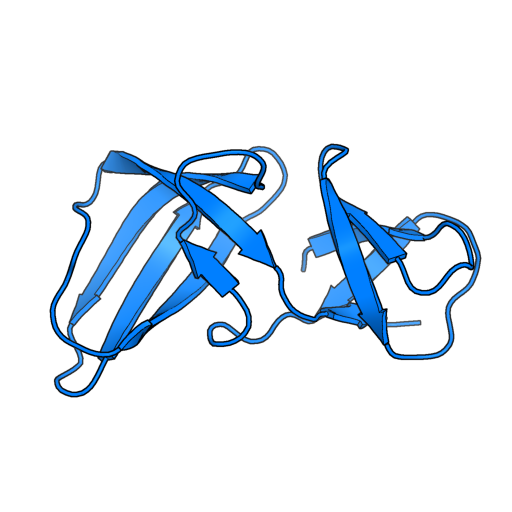 -11.063 0.501 1.419 1.00 98.06 86 GLU A O 1
ATOM 642 N N . PHE A 1 87 ? -12.415 2.216 0.852 1.00 96.62 87 PHE A N 1
ATOM 643 C CA . PHE A 1 87 ? -11.671 2.644 -0.326 1.00 96.62 87 PHE A CA 1
ATOM 644 C C . PHE A 1 87 ? -10.589 3.655 0.062 1.00 96.62 87 PHE A C 1
ATOM 646 O O . PHE A 1 87 ? -10.852 4.607 0.791 1.00 96.62 87 PHE A O 1
ATOM 653 N N . SER A 1 88 ? -9.379 3.478 -0.462 1.00 95.44 88 SER A N 1
ATOM 654 C CA . SER A 1 88 ? -8.235 4.348 -0.177 1.00 95.44 88 SER A CA 1
ATOM 655 C C . SER A 1 88 ? -7.282 4.424 -1.371 1.00 95.44 88 SER A C 1
ATOM 657 O O . SER A 1 88 ? -7.285 3.552 -2.246 1.00 95.44 88 SER A O 1
ATOM 659 N N . ARG A 1 89 ? -6.463 5.482 -1.419 1.00 95.31 89 ARG A N 1
ATOM 660 C CA . ARG A 1 89 ? -5.400 5.642 -2.418 1.00 95.31 89 ARG A CA 1
ATOM 661 C C . ARG A 1 89 ? -4.027 5.557 -1.777 1.00 95.31 89 ARG A C 1
ATOM 663 O O . ARG A 1 89 ? -3.807 6.038 -0.664 1.00 95.31 89 ARG A O 1
ATOM 670 N N . TRP A 1 90 ? -3.101 4.957 -2.514 1.00 93.69 90 TRP A N 1
ATOM 671 C CA . TRP A 1 90 ? -1.787 4.590 -2.009 1.00 93.69 90 TRP A CA 1
ATOM 672 C C . TRP A 1 90 ? -0.686 5.050 -2.948 1.00 93.69 90 TRP A C 1
ATOM 674 O O . TRP A 1 90 ? -0.695 4.755 -4.142 1.00 93.69 90 TRP A O 1
ATOM 684 N N . ARG A 1 91 ? 0.307 5.746 -2.403 1.00 92.88 91 ARG A N 1
ATOM 685 C CA . ARG A 1 91 ? 1.510 6.117 -3.141 1.00 92.88 91 ARG A CA 1
ATOM 686 C C . ARG A 1 91 ? 2.642 5.174 -2.779 1.00 92.88 91 ARG A C 1
ATOM 688 O O . ARG A 1 91 ? 2.992 5.027 -1.609 1.00 92.88 91 ARG A O 1
ATOM 695 N N . VAL A 1 92 ? 3.255 4.586 -3.801 1.00 91.62 92 VAL A N 1
ATOM 696 C CA . VAL A 1 92 ? 4.497 3.831 -3.649 1.00 91.62 92 VAL A CA 1
ATOM 697 C C . VAL A 1 92 ? 5.663 4.809 -3.701 1.00 91.62 92 VAL A C 1
ATOM 699 O O . VAL A 1 92 ? 5.922 5.438 -4.723 1.00 91.62 92 VAL A O 1
ATOM 702 N N . ARG A 1 93 ? 6.383 4.939 -2.591 1.00 91.69 93 ARG A N 1
ATOM 703 C CA . ARG A 1 93 ? 7.523 5.856 -2.467 1.00 91.69 93 ARG A CA 1
ATOM 704 C C . ARG A 1 93 ? 8.806 5.302 -3.069 1.00 91.69 93 ARG A C 1
ATOM 706 O O . ARG A 1 93 ? 9.703 6.066 -3.417 1.00 91.69 93 ARG A O 1
ATOM 713 N N . ARG A 1 94 ? 8.928 3.978 -3.102 1.00 89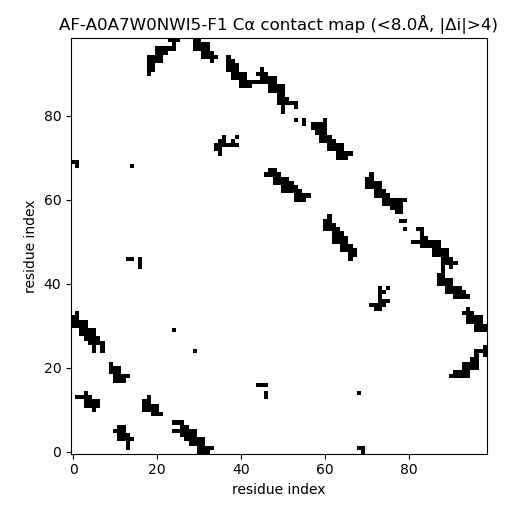.62 94 ARG A N 1
ATOM 714 C CA . ARG A 1 94 ? 10.099 3.261 -3.597 1.00 89.62 94 ARG A CA 1
ATOM 715 C C . ARG A 1 94 ? 9.696 1.853 -4.002 1.00 89.62 94 ARG A C 1
ATOM 717 O O . ARG A 1 94 ? 8.910 1.210 -3.310 1.00 89.62 94 ARG A O 1
ATOM 724 N N . ALA A 1 95 ? 10.298 1.366 -5.071 1.00 90.19 95 ALA A N 1
ATOM 725 C CA . ALA A 1 95 ? 10.274 -0.032 -5.451 1.00 90.19 95 ALA A CA 1
ATOM 726 C C . ALA A 1 95 ? 11.660 -0.473 -5.939 1.00 90.19 95 ALA A C 1
ATOM 728 O O . ALA A 1 95 ? 12.474 0.338 -6.397 1.00 90.19 95 ALA A O 1
ATOM 729 N N . HIS A 1 96 ? 11.926 -1.769 -5.825 1.00 87.44 96 HIS A N 1
ATOM 730 C CA . HIS A 1 96 ? 13.073 -2.405 -6.458 1.00 87.44 96 HIS A CA 1
ATOM 731 C C . HIS A 1 96 ? 12.613 -3.172 -7.684 1.00 87.44 96 HIS A C 1
ATOM 733 O O . HIS A 1 96 ? 11.683 -3.973 -7.595 1.00 87.44 96 HIS A O 1
ATOM 739 N N . ALA A 1 97 ? 13.277 -2.931 -8.808 1.00 86.12 97 ALA A N 1
ATOM 740 C CA . ALA A 1 97 ? 13.116 -3.769 -9.979 1.00 86.12 97 ALA A CA 1
ATOM 741 C C . ALA A 1 97 ? 13.760 -5.139 -9.729 1.00 86.12 97 ALA A C 1
ATOM 743 O O . ALA A 1 97 ? 14.884 -5.227 -9.235 1.00 86.12 97 ALA A O 1
ATOM 744 N N . LEU A 1 98 ? 13.032 -6.193 -10.073 1.00 82.38 98 LEU A N 1
ATOM 745 C CA . LEU A 1 98 ? 13.538 -7.547 -10.220 1.00 82.38 98 LEU A CA 1
ATOM 746 C C . LEU A 1 98 ? 13.769 -7.749 -11.720 1.00 82.38 98 LEU A C 1
ATOM 748 O O . LEU A 1 98 ? 12.807 -7.794 -12.492 1.00 82.38 98 LEU A O 1
ATOM 752 N N . GLY A 1 99 ? 15.043 -7.764 -12.106 1.00 66.69 99 GLY A N 1
ATOM 753 C CA . GLY A 1 99 ? 15.521 -8.035 -13.461 1.00 66.69 99 GLY A CA 1
ATOM 754 C C . GLY A 1 99 ? 16.167 -9.405 -13.560 1.00 66.69 99 GLY A C 1
ATOM 755 O O . GLY A 1 99 ? 16.638 -9.903 -12.512 1.00 66.69 99 GLY A O 1
#